Protein AF-A0A2W6CQP3-F1 (afdb_monomer_lite)

Structure (mmCIF, N/CA/C/O backbone):
data_AF-A0A2W6CQP3-F1
#
_entry.id   AF-A0A2W6CQP3-F1
#
loop_
_atom_site.group_PDB
_atom_site.id
_atom_site.type_symbol
_atom_site.label_atom_id
_atom_site.label_alt_id
_atom_site.label_comp_id
_atom_site.label_asym_id
_atom_site.label_entity_id
_atom_site.label_seq_id
_atom_site.pdbx_PDB_ins_code
_atom_site.Cartn_x
_atom_site.Cartn_y
_atom_site.Cartn_z
_atom_site.occupancy
_atom_site.B_iso_or_equiv
_atom_site.auth_seq_id
_atom_site.auth_comp_id
_atom_site.auth_asym_id
_atom_site.auth_atom_id
_atom_site.pdbx_PDB_model_num
ATOM 1 N N . MET A 1 1 ? 11.363 23.330 38.207 1.00 54.91 1 MET A N 1
ATOM 2 C CA . MET A 1 1 ? 10.695 23.415 36.888 1.00 54.91 1 MET A CA 1
ATOM 3 C C . MET A 1 1 ? 9.357 24.101 37.092 1.00 54.91 1 MET A C 1
ATOM 5 O O . MET A 1 1 ? 8.612 23.646 37.945 1.00 54.91 1 MET A O 1
ATOM 9 N N . THR A 1 2 ? 9.058 25.180 36.368 1.00 67.25 2 THR A N 1
ATOM 10 C CA . THR A 1 2 ? 7.719 25.794 36.401 1.00 67.25 2 THR A CA 1
ATOM 11 C C . THR A 1 2 ? 6.854 25.121 35.330 1.00 67.25 2 THR A C 1
ATOM 13 O O . THR A 1 2 ? 7.295 25.074 34.173 1.00 67.25 2 THR A O 1
ATOM 16 N N . PRO A 1 3 ? 5.667 24.587 35.667 1.00 57.88 3 PRO A N 1
ATOM 17 C CA . PRO A 1 3 ? 4.722 24.076 34.677 1.00 57.88 3 PRO A CA 1
ATOM 18 C C . PRO A 1 3 ? 4.466 25.129 33.587 1.00 57.88 3 PRO A C 1
ATOM 20 O O . PRO A 1 3 ? 4.369 26.316 33.884 1.00 57.88 3 PRO A O 1
ATOM 23 N N . GLY A 1 4 ? 4.440 24.722 32.316 1.00 66.75 4 GLY A N 1
ATOM 24 C CA . GLY A 1 4 ? 4.206 25.632 31.183 1.00 66.75 4 GLY A CA 1
ATOM 25 C C . GLY A 1 4 ? 5.429 26.397 30.654 1.00 66.75 4 GLY A C 1
ATOM 26 O O . GLY A 1 4 ? 5.323 27.069 29.635 1.00 66.75 4 GLY A O 1
ATOM 27 N N . ARG A 1 5 ? 6.618 26.270 31.264 1.00 70.00 5 ARG A N 1
ATOM 28 C CA . ARG A 1 5 ? 7.847 26.974 30.822 1.00 70.00 5 ARG A CA 1
ATOM 29 C C . ARG A 1 5 ? 8.780 26.143 29.931 1.00 70.00 5 ARG A C 1
ATOM 31 O O . ARG A 1 5 ? 9.995 26.361 29.921 1.00 70.00 5 ARG A O 1
ATOM 38 N N . CYS A 1 6 ? 8.253 25.161 29.201 1.00 69.81 6 CYS A N 1
ATOM 39 C CA . CYS A 1 6 ? 9.093 24.352 28.321 1.00 69.81 6 CYS A CA 1
ATOM 40 C C . CYS A 1 6 ? 9.449 25.119 27.037 1.00 69.81 6 CYS A C 1
ATOM 42 O O . CYS A 1 6 ? 8.573 25.599 26.331 1.00 69.81 6 CYS A O 1
ATOM 44 N N . LYS A 1 7 ? 10.745 25.185 26.706 1.00 70.94 7 LYS A N 1
ATOM 45 C CA . LYS A 1 7 ? 11.262 25.829 25.481 1.00 70.94 7 LYS A CA 1
ATOM 46 C C . LYS A 1 7 ? 11.129 24.958 24.222 1.00 70.94 7 LYS A C 1
ATOM 48 O O . LYS A 1 7 ? 11.580 25.350 23.149 1.00 70.94 7 LYS A O 1
ATOM 53 N N . GLY A 1 8 ? 10.593 23.743 24.347 1.00 70.88 8 GLY A N 1
ATOM 54 C CA . GLY A 1 8 ? 10.405 22.847 23.209 1.00 70.88 8 GLY A CA 1
ATOM 55 C C . GLY A 1 8 ? 9.346 23.396 22.256 1.00 70.88 8 GLY A C 1
ATOM 56 O O . GLY A 1 8 ? 8.280 23.800 22.708 1.00 70.88 8 GLY A O 1
ATOM 57 N N . LYS A 1 9 ? 9.604 23.360 20.939 1.00 68.81 9 LYS A N 1
ATOM 58 C CA . LYS A 1 9 ? 8.653 23.840 19.914 1.00 68.81 9 LYS A CA 1
ATOM 59 C C . LYS A 1 9 ? 7.243 23.256 20.072 1.00 68.81 9 LYS A C 1
ATOM 61 O O . LYS A 1 9 ? 6.272 23.964 19.857 1.00 68.81 9 LYS A O 1
ATOM 66 N N . ALA A 1 10 ? 7.124 21.995 20.490 1.00 65.69 10 ALA A N 1
ATOM 67 C CA . ALA A 1 10 ? 5.829 21.340 20.694 1.00 65.69 10 ALA A CA 1
ATOM 68 C C . ALA A 1 10 ? 5.026 21.854 21.896 1.00 65.69 10 ALA A C 1
ATOM 70 O O . ALA A 1 10 ? 3.841 21.564 21.996 1.00 65.69 10 ALA A O 1
ATOM 71 N N . HIS A 1 11 ? 5.657 22.595 22.805 1.00 69.38 11 HIS A N 1
ATOM 72 C CA . HIS A 1 11 ? 5.007 23.163 23.984 1.00 69.38 11 HIS A CA 1
ATOM 73 C C . HIS A 1 11 ? 4.771 24.674 23.846 1.00 69.38 11 HIS A C 1
ATOM 75 O O . HIS A 1 11 ? 4.356 25.317 24.807 1.00 69.38 11 HIS A O 1
ATOM 81 N N . GLN A 1 12 ? 5.038 25.248 22.666 1.00 72.44 12 GLN A N 1
ATOM 82 C CA . GLN A 1 12 ? 4.699 26.637 22.371 1.00 72.44 12 GLN A CA 1
ATOM 83 C C . GLN A 1 12 ? 3.196 26.768 22.074 1.00 72.44 12 GLN A C 1
ATOM 85 O O . GLN A 1 12 ? 2.663 25.930 21.340 1.00 72.44 12 GLN A O 1
ATOM 90 N N . PRO A 1 13 ? 2.526 27.823 22.577 1.00 72.19 13 PRO A N 1
ATOM 91 C CA . PRO A 1 13 ? 1.098 28.049 22.360 1.00 72.19 13 PRO A CA 1
ATOM 92 C C . PRO A 1 13 ? 0.687 28.086 20.887 1.00 72.19 13 PRO A C 1
ATOM 94 O O . PRO A 1 13 ? -0.342 27.519 20.540 1.00 72.19 13 PRO A O 1
ATOM 97 N N . GLU A 1 14 ? 1.516 28.664 20.010 1.00 69.62 14 GLU A N 1
ATOM 98 C CA . GLU A 1 14 ? 1.249 28.724 18.560 1.00 69.62 14 GLU A CA 1
ATOM 99 C C . GLU A 1 14 ? 1.126 27.337 17.910 1.00 69.62 14 GLU A C 1
ATOM 101 O O . GLU A 1 14 ? 0.504 27.180 16.862 1.00 69.62 14 GLU A O 1
ATOM 106 N N . HIS A 1 15 ? 1.731 26.320 18.525 1.00 63.34 15 HIS A N 1
ATOM 107 C CA . HIS A 1 15 ? 1.711 24.944 18.042 1.00 63.34 15 HIS A CA 1
ATOM 108 C C . HIS A 1 15 ? 0.667 24.077 18.774 1.00 63.34 15 HIS A C 1
ATOM 110 O O . HIS A 1 15 ? 0.499 22.902 18.430 1.00 63.34 15 HIS A O 1
ATOM 116 N N . LEU A 1 16 ? -0.064 24.630 19.754 1.00 62.69 16 LEU A N 1
ATOM 117 C CA . LEU A 1 16 ? -1.176 23.952 20.419 1.00 62.69 16 LEU A CA 1
ATOM 118 C C . LEU A 1 16 ? -2.403 23.949 19.495 1.00 62.69 16 LEU A C 1
ATOM 120 O O . LEU A 1 16 ? -2.910 24.991 19.107 1.00 62.69 16 LEU A O 1
ATOM 124 N N . GLY A 1 17 ? -2.902 22.759 19.150 1.00 57.78 17 GLY A N 1
ATOM 125 C CA . GLY A 1 17 ? -4.157 22.609 18.398 1.00 57.78 17 GLY A CA 1
ATOM 126 C C . GLY A 1 17 ? -4.011 22.471 16.881 1.00 57.78 17 GLY A C 1
ATOM 127 O O . GLY A 1 17 ? -4.993 22.139 16.224 1.00 57.78 17 GLY A O 1
ATOM 128 N N . ILE A 1 18 ? -2.803 22.599 16.316 1.00 56.47 18 ILE A N 1
ATOM 129 C CA . ILE A 1 18 ? -2.568 22.260 14.904 1.00 56.47 18 ILE A CA 1
ATOM 130 C C . ILE A 1 1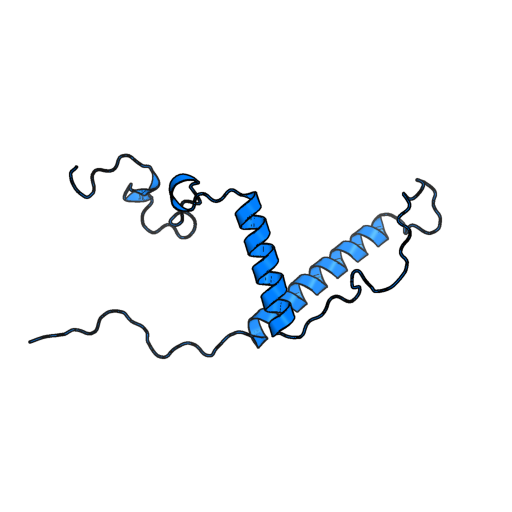8 ? -2.659 20.735 14.747 1.00 56.47 18 ILE A C 1
ATOM 132 O O . ILE A 1 18 ? -1.733 19.988 15.094 1.00 56.47 18 ILE A O 1
ATOM 136 N N . ALA A 1 19 ? -3.807 20.267 14.255 1.00 46.12 19 ALA A N 1
ATOM 137 C CA . ALA A 1 19 ? -4.044 18.873 13.907 1.00 46.12 19 ALA A CA 1
ATOM 138 C C . ALA A 1 19 ? -2.954 18.409 12.923 1.00 46.12 19 ALA A C 1
ATOM 140 O O . ALA A 1 19 ? -2.829 18.929 11.819 1.00 46.12 19 ALA A O 1
ATOM 141 N N . GLY A 1 20 ? -2.101 17.485 13.370 1.00 50.34 20 GLY A N 1
ATOM 142 C CA . GLY A 1 20 ? -0.999 16.927 12.578 1.00 50.34 20 GLY A CA 1
ATOM 143 C C . GLY A 1 20 ? 0.389 17.023 13.219 1.00 50.34 20 GLY A C 1
ATOM 144 O O . GLY A 1 20 ? 1.241 16.201 12.901 1.00 50.34 20 GLY A O 1
ATOM 145 N N . ARG A 1 21 ? 0.634 17.954 14.159 1.00 52.09 21 ARG A N 1
ATOM 146 C CA . ARG A 1 21 ? 1.926 18.057 14.893 1.00 52.09 21 ARG A CA 1
ATOM 147 C C . ARG A 1 21 ? 1.844 17.817 16.405 1.00 52.09 21 ARG A C 1
ATOM 149 O O . ARG A 1 21 ? 2.868 17.904 17.076 1.00 52.09 21 ARG A O 1
ATOM 156 N N . ARG A 1 22 ? 0.660 17.504 16.951 1.00 52.06 22 ARG A N 1
ATOM 157 C CA . ARG A 1 22 ? 0.469 17.245 18.397 1.00 52.06 22 ARG A CA 1
ATOM 158 C C . ARG A 1 22 ? 1.110 15.935 18.854 1.00 52.06 22 ARG A C 1
ATOM 160 O O . ARG A 1 22 ? 1.649 15.874 19.952 1.00 52.06 22 ARG A O 1
ATOM 167 N N . VAL A 1 23 ? 1.121 14.919 17.994 1.00 52.38 23 VAL A N 1
ATOM 168 C CA . VAL A 1 23 ? 1.958 13.738 18.207 1.00 52.38 23 VAL A CA 1
ATOM 169 C C . VAL A 1 23 ? 3.300 14.064 17.588 1.00 52.38 23 VAL A C 1
ATOM 171 O O . VAL A 1 23 ? 3.542 13.835 16.403 1.00 52.38 23 VAL A O 1
ATOM 174 N N . LEU A 1 24 ? 4.184 14.654 18.388 1.00 51.97 24 LEU A N 1
ATOM 175 C CA . LEU A 1 24 ? 5.590 14.526 18.080 1.00 51.97 24 LEU A CA 1
ATOM 176 C C . LEU A 1 24 ? 5.858 13.025 17.959 1.00 51.97 24 LEU A C 1
ATOM 178 O O . LEU A 1 24 ? 5.932 12.326 18.968 1.00 51.97 24 LEU A O 1
ATOM 182 N N . VAL A 1 25 ? 6.096 12.561 16.733 1.00 55.44 25 VAL A N 1
ATOM 183 C CA . VAL A 1 25 ? 6.793 11.306 16.405 1.00 55.44 25 VAL A CA 1
ATOM 184 C C . VAL A 1 25 ? 8.251 11.402 16.885 1.00 55.44 25 VAL A C 1
ATOM 186 O O . VAL A 1 25 ? 9.209 11.033 16.209 1.00 55.44 25 VAL A O 1
ATOM 189 N N . SER A 1 26 ? 8.469 12.058 18.026 1.00 58.94 26 SER A N 1
ATOM 190 C CA . SER A 1 26 ? 9.779 12.190 18.595 1.00 58.94 26 SER A CA 1
ATOM 191 C C . SER A 1 26 ? 10.134 10.815 19.113 1.00 58.94 26 SER A C 1
ATOM 193 O O . SER A 1 26 ? 9.461 10.271 19.989 1.00 58.94 26 SER A O 1
ATOM 195 N N . ARG A 1 27 ? 11.265 10.315 18.624 1.00 62.56 27 ARG A N 1
ATOM 196 C CA . ARG A 1 27 ? 11.994 9.202 19.234 1.00 62.56 27 ARG A CA 1
ATOM 197 C C . ARG A 1 27 ? 12.086 9.350 20.760 1.00 62.56 27 ARG A C 1
ATOM 199 O O . ARG A 1 27 ? 12.132 8.370 21.470 1.00 62.56 27 ARG A O 1
ATOM 206 N N . LYS A 1 28 ? 12.055 10.570 21.302 1.00 57.00 28 LYS A N 1
ATOM 207 C CA . LYS A 1 28 ? 12.111 10.808 22.750 1.00 57.00 28 LYS A CA 1
ATOM 208 C C . LYS A 1 28 ? 10.847 10.417 23.524 1.00 57.00 28 LYS A C 1
ATOM 210 O O . LYS A 1 28 ? 10.954 10.221 24.725 1.00 57.00 28 LYS A O 1
ATOM 215 N N . TRP A 1 29 ? 9.684 10.346 22.876 1.00 63.44 29 TRP A N 1
ATOM 216 C CA . TRP A 1 29 ? 8.424 9.993 23.539 1.00 63.44 29 TRP A CA 1
ATOM 217 C C . TRP A 1 29 ? 8.037 8.542 23.271 1.00 63.44 29 TRP A C 1
ATOM 219 O O . TRP A 1 29 ? 7.748 7.804 24.204 1.00 63.44 29 TRP A O 1
ATOM 229 N N . SER A 1 30 ? 8.032 8.125 22.003 1.00 73.31 30 SER A N 1
ATOM 230 C CA . SER A 1 30 ? 7.643 6.760 21.630 1.00 73.31 30 SER A CA 1
ATOM 231 C C . SER A 1 30 ? 8.818 5.786 21.592 1.00 73.31 30 SER A C 1
ATOM 233 O O . SER A 1 30 ? 8.592 4.583 21.558 1.00 73.31 30 SER A O 1
ATOM 235 N N . ASN A 1 31 ? 10.057 6.288 21.533 1.00 79.44 31 ASN A N 1
ATOM 236 C CA . ASN A 1 31 ? 11.250 5.513 21.175 1.00 79.44 31 ASN A CA 1
ATOM 237 C C . ASN A 1 31 ? 11.149 4.768 19.833 1.00 79.44 31 ASN A C 1
ATOM 239 O O . ASN A 1 31 ? 11.956 3.887 19.563 1.00 79.44 31 ASN A O 1
ATOM 243 N N . LYS A 1 32 ? 10.197 5.163 18.975 1.00 81.31 32 LYS A N 1
ATOM 244 C CA . LYS A 1 32 ? 9.957 4.570 17.656 1.00 81.31 32 LYS A CA 1
ATOM 245 C C . LYS A 1 32 ? 10.581 5.407 16.547 1.00 81.31 32 LYS A C 1
ATOM 247 O O . LYS A 1 32 ? 10.606 6.642 16.588 1.00 81.31 32 LYS A O 1
ATOM 252 N N . THR A 1 33 ? 11.105 4.716 15.553 1.00 84.75 33 THR A N 1
ATOM 253 C CA . THR A 1 33 ? 11.658 5.253 14.315 1.00 84.75 33 THR A CA 1
ATOM 254 C C . THR A 1 33 ? 10.566 5.418 13.252 1.00 84.75 33 THR A C 1
ATOM 256 O O . THR A 1 33 ? 9.425 4.990 13.418 1.00 84.75 33 THR A O 1
ATOM 259 N N . LEU A 1 34 ? 10.902 6.062 12.129 1.00 82.50 34 LEU A N 1
ATOM 260 C CA . LEU A 1 34 ? 9.983 6.141 10.987 1.00 82.50 34 LEU A CA 1
ATOM 261 C C . LEU A 1 34 ? 9.694 4.762 10.382 1.00 82.50 34 LEU A C 1
ATOM 263 O O . LEU A 1 34 ? 8.591 4.550 9.879 1.00 82.50 34 LEU A O 1
ATOM 267 N N . ASP A 1 35 ? 10.664 3.847 10.431 1.00 86.56 35 ASP A N 1
ATOM 268 C CA . ASP A 1 35 ? 10.487 2.484 9.938 1.00 86.56 35 ASP A CA 1
ATOM 269 C C . ASP A 1 35 ? 9.565 1.682 10.858 1.00 86.56 35 ASP A C 1
ATOM 271 O O . ASP A 1 35 ? 8.682 0.995 10.348 1.00 86.56 35 ASP A O 1
ATOM 275 N N . ASP A 1 36 ? 9.657 1.873 12.178 1.00 86.25 36 ASP A N 1
ATOM 276 C CA . ASP A 1 36 ? 8.714 1.272 13.133 1.00 86.25 36 ASP A CA 1
ATOM 277 C C . ASP A 1 36 ? 7.283 1.723 12.833 1.00 86.25 36 ASP A C 1
ATOM 279 O O . ASP A 1 36 ? 6.378 0.907 12.692 1.00 86.25 36 ASP A O 1
ATOM 283 N N . HIS A 1 37 ? 7.072 3.022 12.613 1.00 85.06 37 HIS A N 1
ATOM 284 C CA . HIS A 1 37 ? 5.748 3.526 12.251 1.00 85.06 37 HIS A CA 1
ATOM 285 C C . HIS A 1 37 ? 5.263 3.036 10.884 1.00 85.06 37 HIS A C 1
ATOM 287 O O . HIS A 1 37 ? 4.060 2.861 10.681 1.00 85.06 37 HIS A O 1
ATOM 293 N N . ARG A 1 38 ? 6.168 2.811 9.925 1.00 87.12 38 ARG A N 1
ATOM 294 C CA . ARG A 1 38 ? 5.805 2.186 8.647 1.00 87.12 38 ARG A CA 1
ATOM 295 C C . ARG A 1 38 ? 5.369 0.735 8.866 1.00 87.12 38 ARG A C 1
ATOM 297 O O . ARG A 1 38 ? 4.359 0.337 8.289 1.00 87.12 38 ARG A O 1
ATOM 304 N N . ALA A 1 39 ? 6.095 -0.018 9.690 1.00 91.25 39 ALA A N 1
ATOM 305 C CA . ALA A 1 39 ? 5.776 -1.401 10.025 1.00 91.25 39 ALA A CA 1
ATOM 306 C C . ALA A 1 39 ? 4.420 -1.504 10.737 1.00 91.25 39 ALA A C 1
ATOM 308 O O . ALA A 1 39 ? 3.568 -2.268 10.294 1.00 91.25 39 ALA A O 1
ATOM 309 N N . GLU A 1 40 ? 4.177 -0.653 11.737 1.00 90.88 40 GLU A N 1
ATOM 310 C CA . GLU A 1 40 ? 2.910 -0.574 12.477 1.00 90.88 40 GLU A CA 1
ATOM 311 C C . GLU A 1 40 ? 1.725 -0.259 11.569 1.00 90.88 40 GLU A C 1
ATOM 313 O O . GLU A 1 40 ? 0.688 -0.911 11.637 1.00 90.88 40 GLU A O 1
ATOM 318 N N . ARG A 1 41 ? 1.873 0.721 10.670 1.00 91.69 41 ARG A N 1
ATOM 319 C CA . ARG A 1 41 ? 0.825 1.028 9.688 1.00 91.69 41 ARG A CA 1
ATOM 320 C C . ARG A 1 41 ? 0.567 -0.150 8.753 1.00 91.69 41 ARG A C 1
ATOM 322 O O . ARG A 1 41 ? -0.581 -0.398 8.404 1.00 91.69 41 ARG A O 1
ATOM 329 N N . GLY A 1 42 ? 1.620 -0.853 8.337 1.00 92.38 42 GLY A N 1
ATOM 330 C CA . GLY A 1 42 ? 1.494 -2.053 7.514 1.00 92.38 42 GLY A CA 1
ATOM 331 C C . GLY A 1 42 ? 0.807 -3.202 8.252 1.00 92.38 42 GLY A C 1
ATOM 332 O O . GLY A 1 42 ? 0.022 -3.927 7.651 1.00 92.38 42 GLY A O 1
ATOM 333 N N . GLU A 1 43 ? 1.079 -3.367 9.544 1.00 94.12 43 GLU A N 1
ATOM 334 C CA . GLU A 1 43 ? 0.426 -4.358 10.401 1.00 94.12 43 GLU A CA 1
ATOM 335 C C . GLU A 1 43 ? -1.045 -4.040 10.635 1.00 94.12 43 GLU A C 1
ATOM 337 O O . GLU A 1 43 ? -1.885 -4.909 10.426 1.00 94.12 43 GLU A O 1
ATOM 342 N N . PHE A 1 44 ? -1.368 -2.784 10.941 1.00 93.88 44 PHE A N 1
ATOM 343 C CA . PHE A 1 44 ? -2.747 -2.326 11.073 1.00 93.88 44 PHE A CA 1
ATOM 344 C C . PHE A 1 44 ? -3.575 -2.622 9.817 1.00 93.88 44 PHE A C 1
ATOM 346 O O . PHE A 1 44 ? -4.667 -3.171 9.915 1.00 93.88 44 PHE A O 1
ATOM 353 N N . VAL A 1 45 ? -3.050 -2.304 8.627 1.00 94.12 45 VAL A N 1
ATOM 354 C CA . VAL A 1 45 ? -3.760 -2.582 7.367 1.00 94.12 45 VAL A CA 1
ATOM 355 C C . VAL A 1 45 ? -3.941 -4.085 7.155 1.00 94.12 45 VAL A C 1
ATOM 357 O O . VAL A 1 45 ? -5.016 -4.500 6.737 1.00 94.12 45 VAL A O 1
ATOM 360 N N . ARG A 1 46 ? -2.929 -4.910 7.463 1.00 92.25 46 ARG A N 1
ATOM 361 C CA . ARG A 1 46 ? -3.049 -6.375 7.370 1.00 92.25 46 ARG A CA 1
ATOM 362 C C . ARG A 1 46 ? -4.142 -6.914 8.291 1.00 92.25 46 ARG A C 1
ATOM 364 O O . ARG A 1 46 ? -4.962 -7.697 7.825 1.00 92.25 46 ARG A O 1
ATOM 371 N N . GLN A 1 47 ? -4.177 -6.464 9.545 1.00 93.69 47 GLN A N 1
ATOM 372 C CA . GLN A 1 47 ? -5.207 -6.864 10.503 1.00 93.69 47 GLN A CA 1
ATOM 373 C C . GLN A 1 47 ? -6.598 -6.431 10.030 1.00 93.69 47 GLN A C 1
ATOM 375 O O . GLN A 1 47 ? -7.501 -7.251 9.967 1.00 93.69 47 GLN A O 1
ATOM 380 N N . LEU A 1 48 ? -6.747 -5.176 9.600 1.00 94.75 48 LEU A N 1
ATOM 381 C CA . LEU A 1 48 ? -8.021 -4.648 9.116 1.00 94.75 48 LEU A CA 1
ATOM 382 C C . LEU A 1 48 ? -8.559 -5.426 7.904 1.00 94.75 48 LEU A C 1
ATOM 384 O O . LEU A 1 48 ? -9.745 -5.741 7.844 1.00 94.75 48 LEU A O 1
ATOM 388 N N . LEU A 1 49 ? -7.700 -5.738 6.927 1.00 93.50 49 LEU A N 1
ATOM 389 C CA . LEU A 1 49 ? -8.104 -6.537 5.766 1.00 93.50 49 LEU A CA 1
ATOM 390 C C . LEU A 1 49 ? -8.489 -7.963 6.180 1.00 93.50 49 LEU A C 1
ATOM 392 O O . LEU A 1 49 ? -9.483 -8.487 5.681 1.00 93.50 49 LEU A O 1
ATOM 396 N N . GLN A 1 50 ? -7.749 -8.562 7.117 1.00 92.69 50 GLN A N 1
ATOM 397 C CA . GLN A 1 50 ? -8.061 -9.878 7.671 1.00 92.69 50 GLN A CA 1
ATOM 398 C C . GLN A 1 50 ? -9.414 -9.888 8.397 1.00 92.69 50 GLN A C 1
ATOM 400 O O . GLN A 1 50 ? -10.209 -10.796 8.157 1.00 92.69 50 GLN A O 1
ATOM 405 N N . ASP A 1 51 ? -9.696 -8.879 9.222 1.00 92.56 51 ASP A N 1
ATOM 406 C CA . ASP A 1 51 ? -10.960 -8.737 9.956 1.00 92.56 51 ASP A CA 1
ATOM 407 C C . ASP A 1 51 ? -12.150 -8.556 9.001 1.00 92.56 51 ASP A C 1
ATOM 409 O O . ASP A 1 51 ? -13.228 -9.100 9.230 1.00 92.56 51 ASP A O 1
ATOM 413 N N . ALA A 1 52 ? -11.941 -7.855 7.883 1.00 93.56 52 ALA A N 1
ATOM 414 C CA . ALA A 1 52 ? -12.924 -7.718 6.808 1.00 93.56 52 ALA A CA 1
ATOM 415 C C . ALA A 1 52 ? -13.030 -8.958 5.893 1.00 93.56 52 ALA A C 1
ATOM 417 O O . ALA A 1 52 ? -13.811 -8.953 4.941 1.00 93.56 52 ALA A O 1
ATOM 418 N N . GLY A 1 53 ? -12.237 -10.009 6.133 1.00 93.00 53 GLY A N 1
ATOM 419 C CA . GLY A 1 53 ? -12.212 -11.223 5.314 1.00 93.00 53 GLY A CA 1
ATOM 420 C C . GLY A 1 53 ? -11.590 -11.046 3.922 1.00 93.00 53 GLY A C 1
ATOM 421 O O . GLY A 1 53 ? -11.732 -11.925 3.073 1.00 93.00 53 GLY A O 1
ATOM 422 N N . ILE A 1 54 ? -10.891 -9.936 3.667 1.00 91.19 54 ILE A N 1
ATOM 423 C CA . ILE A 1 54 ? -10.218 -9.657 2.394 1.00 91.19 54 ILE A CA 1
ATOM 424 C C . ILE A 1 54 ? -8.840 -10.322 2.414 1.00 91.19 54 ILE A C 1
ATOM 426 O O . ILE A 1 54 ? -7.940 -9.906 3.143 1.00 91.19 54 ILE A O 1
ATOM 430 N N . GLN A 1 55 ? -8.673 -11.356 1.592 1.00 85.88 55 GLN A N 1
ATOM 431 C CA . GLN A 1 55 ? -7.420 -12.099 1.467 1.00 85.88 55 GLN A CA 1
ATOM 432 C C . GLN A 1 55 ? -6.639 -11.673 0.217 1.00 85.88 55 GLN A C 1
ATOM 434 O O . GLN A 1 55 ? -7.247 -11.329 -0.802 1.00 85.88 55 GLN A O 1
ATOM 439 N N . PRO A 1 56 ? -5.294 -11.696 0.259 1.00 80.75 56 PRO A N 1
ATOM 440 C CA . PRO A 1 56 ? -4.491 -11.451 -0.928 1.00 80.75 56 PRO A CA 1
ATOM 441 C C . PRO A 1 56 ? -4.775 -12.518 -1.991 1.00 80.75 56 PRO A C 1
ATOM 443 O O . PRO A 1 56 ? -4.910 -13.697 -1.681 1.00 80.75 56 PRO A O 1
ATOM 446 N N . VAL A 1 57 ? -4.822 -12.097 -3.258 1.00 80.38 57 VAL A N 1
ATOM 447 C CA . VAL A 1 57 ? -5.051 -13.000 -4.404 1.00 80.38 57 VAL A CA 1
ATOM 448 C C . VAL A 1 57 ? -3.927 -14.027 -4.554 1.00 80.38 57 VAL A C 1
ATOM 450 O O . VAL A 1 57 ? -4.175 -15.127 -5.035 1.00 80.38 57 VAL A O 1
ATOM 453 N N . HIS A 1 58 ? -2.710 -13.649 -4.150 1.00 79.06 58 HIS A N 1
ATOM 454 C CA . HIS A 1 58 ? -1.544 -14.519 -4.148 1.00 79.06 58 HIS A CA 1
ATOM 455 C C . HIS A 1 58 ? -0.874 -14.521 -2.774 1.00 79.06 58 HIS A C 1
ATOM 457 O O . HIS A 1 58 ? -0.388 -13.487 -2.307 1.00 79.06 58 HIS A O 1
ATOM 463 N N . GLY A 1 59 ? -0.864 -15.679 -2.126 1.00 74.50 59 GLY A N 1
ATOM 464 C CA . GLY A 1 59 ? -0.145 -15.949 -0.893 1.00 74.50 59 GLY A CA 1
ATOM 465 C C . GLY A 1 59 ? 1.303 -16.404 -1.129 1.00 74.50 59 GLY A C 1
ATOM 466 O O . GLY A 1 59 ? 1.661 -16.868 -2.211 1.00 74.50 59 GLY A O 1
ATOM 467 N N . PRO A 1 60 ? 2.166 -16.350 -0.099 1.00 66.00 60 PRO A N 1
ATOM 468 C CA . PRO A 1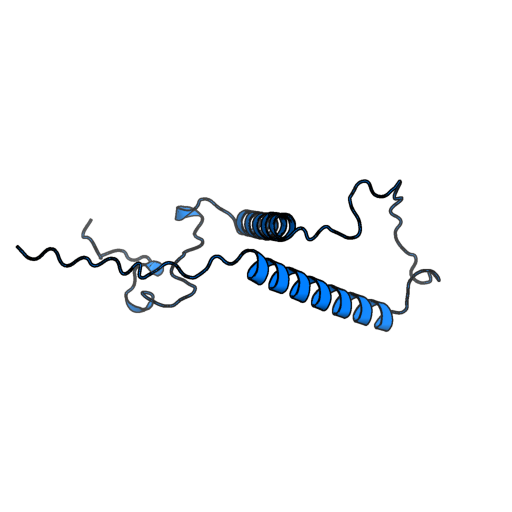 60 ? 3.536 -16.869 -0.179 1.00 66.00 60 PRO A CA 1
ATOM 469 C C . PRO A 1 60 ? 3.623 -18.373 -0.487 1.00 66.00 60 PRO A C 1
ATOM 471 O O . PRO A 1 60 ? 4.690 -18.855 -0.855 1.00 66.00 60 PRO A O 1
ATOM 474 N N . GLN A 1 61 ? 2.528 -19.114 -0.290 1.00 73.25 61 GLN A N 1
ATOM 475 C CA . GLN A 1 61 ? 2.450 -20.565 -0.478 1.00 73.25 61 GLN A CA 1
ATOM 476 C C . GLN A 1 61 ? 1.772 -20.971 -1.794 1.00 73.25 61 GLN A C 1
ATOM 478 O O . GLN A 1 61 ? 1.614 -22.162 -2.049 1.00 73.25 61 GLN A O 1
ATOM 483 N N . ASP A 1 62 ? 1.401 -20.011 -2.642 1.00 79.25 62 ASP A N 1
ATOM 484 C CA . ASP A 1 62 ? 0.556 -20.253 -3.818 1.00 79.25 62 ASP A CA 1
ATOM 485 C C . ASP A 1 62 ? 1.283 -20.945 -4.987 1.00 79.25 62 ASP A C 1
ATOM 487 O O . ASP A 1 62 ? 0.707 -21.165 -6.052 1.00 79.25 62 ASP A O 1
ATOM 491 N N . GLY A 1 63 ? 2.537 -21.355 -4.787 1.00 78.88 63 GLY A N 1
ATOM 492 C CA . GLY A 1 63 ? 3.232 -22.275 -5.676 1.00 78.88 63 GLY A CA 1
ATOM 493 C C . GLY A 1 63 ? 4.753 -22.203 -5.560 1.00 78.88 63 GLY A C 1
ATOM 494 O O . GLY A 1 63 ? 5.301 -21.322 -4.890 1.00 78.88 63 GLY A O 1
ATOM 495 N N . PRO A 1 64 ? 5.477 -23.120 -6.225 1.00 83.31 64 PRO A N 1
ATOM 496 C CA . PRO A 1 64 ? 6.912 -22.976 -6.403 1.00 83.31 64 PRO A CA 1
ATOM 497 C C . PRO A 1 64 ? 7.182 -21.808 -7.361 1.00 83.31 64 PRO A C 1
ATOM 499 O O . PRO A 1 64 ? 7.160 -21.960 -8.580 1.00 83.31 64 PRO A O 1
ATOM 502 N N . TYR A 1 65 ? 7.435 -20.625 -6.807 1.00 83.50 65 TYR A N 1
ATOM 503 C CA . TYR A 1 65 ? 7.851 -19.464 -7.587 1.00 83.50 65 TYR A CA 1
ATOM 504 C C . TYR A 1 65 ? 9.359 -19.489 -7.828 1.00 83.50 65 TYR A C 1
ATOM 506 O O . TYR A 1 65 ? 10.151 -19.619 -6.892 1.00 83.50 65 TYR A O 1
ATOM 514 N N . ARG A 1 66 ? 9.766 -19.291 -9.083 1.00 85.69 66 ARG A N 1
ATOM 515 C CA . ARG A 1 66 ? 11.144 -18.944 -9.434 1.00 85.69 66 ARG A CA 1
ATOM 516 C C . ARG A 1 66 ? 11.179 -17.478 -9.845 1.00 85.69 66 ARG A C 1
ATOM 518 O O . ARG A 1 66 ? 10.529 -17.087 -10.806 1.00 85.69 66 ARG A O 1
ATOM 525 N N . TRP A 1 67 ? 11.931 -16.673 -9.103 1.00 86.88 67 TRP A N 1
ATOM 526 C CA . TRP A 1 67 ? 12.101 -15.254 -9.399 1.00 86.88 67 TRP A CA 1
ATOM 527 C C . TRP A 1 67 ? 13.285 -15.064 -10.341 1.00 86.88 67 TRP A C 1
ATOM 529 O O . TRP A 1 67 ? 14.422 -15.382 -9.990 1.00 86.88 67 TRP A O 1
ATOM 539 N N . GLU A 1 68 ? 13.021 -14.531 -11.529 1.00 89.69 68 GLU A N 1
ATOM 540 C CA . GLU A 1 68 ? 14.033 -14.222 -12.536 1.00 89.69 68 GLU A CA 1
ATOM 541 C C . GLU A 1 68 ? 13.971 -12.737 -12.898 1.00 89.69 68 GLU A C 1
ATOM 543 O O . GLU A 1 68 ? 12.923 -12.096 -12.806 1.00 89.69 68 GLU A O 1
ATOM 548 N N . ARG A 1 69 ? 15.117 -12.155 -13.267 1.00 91.12 69 ARG A N 1
ATOM 549 C CA . ARG A 1 69 ? 15.153 -10.766 -13.726 1.00 91.12 69 ARG A CA 1
ATOM 550 C C . ARG A 1 69 ? 14.785 -10.737 -15.212 1.00 91.12 69 ARG A C 1
ATOM 552 O O . ARG A 1 69 ? 15.492 -11.387 -15.980 1.00 91.12 69 ARG A O 1
ATOM 559 N N . PRO A 1 70 ? 13.777 -9.952 -15.624 1.00 90.31 70 PRO A N 1
ATOM 560 C CA . PRO A 1 70 ? 13.420 -9.854 -17.031 1.00 90.31 70 PRO A CA 1
ATOM 561 C C . PRO A 1 70 ? 14.550 -9.225 -17.850 1.00 90.31 70 PRO A C 1
ATOM 563 O O . PRO A 1 70 ? 15.224 -8.288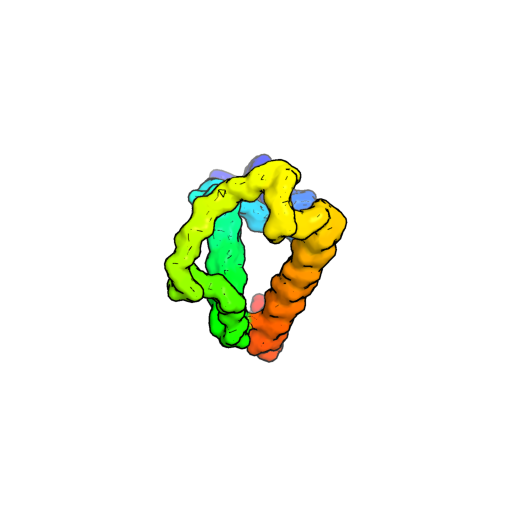 -17.399 1.00 90.31 70 PRO A O 1
ATOM 566 N N . ALA A 1 71 ? 14.744 -9.728 -19.068 1.00 89.19 71 ALA A N 1
ATOM 567 C CA . ALA A 1 71 ? 15.631 -9.106 -20.043 1.00 89.19 71 ALA A CA 1
ATOM 568 C C . ALA A 1 71 ? 14.978 -7.834 -20.632 1.00 89.19 71 ALA A C 1
ATOM 570 O O . ALA A 1 71 ? 13.754 -7.740 -20.698 1.00 89.19 71 ALA A O 1
ATOM 571 N N . PRO A 1 72 ? 15.754 -6.844 -21.117 1.00 82.44 72 PRO A N 1
ATOM 572 C CA . PRO A 1 72 ? 15.186 -5.632 -21.723 1.00 82.44 72 PRO A CA 1
ATOM 573 C C . PRO A 1 72 ? 14.270 -5.882 -22.933 1.00 82.44 72 PRO A C 1
ATOM 575 O O . PRO A 1 72 ? 13.434 -5.041 -23.248 1.00 82.44 72 PRO A O 1
ATOM 578 N N . THR A 1 73 ? 14.447 -7.013 -23.619 1.00 85.94 73 THR A N 1
ATOM 579 C CA . THR A 1 73 ? 13.677 -7.436 -24.801 1.00 85.94 73 THR A CA 1
ATOM 580 C C . THR A 1 73 ? 12.852 -8.693 -24.529 1.00 85.94 73 THR A C 1
ATOM 582 O O . THR A 1 73 ? 12.579 -9.456 -25.452 1.00 85.94 73 THR A O 1
ATOM 585 N N . ASP A 1 74 ? 12.536 -8.955 -23.264 1.00 90.69 74 ASP A N 1
ATOM 586 C CA . ASP A 1 74 ? 11.733 -10.102 -22.862 1.00 90.69 74 ASP A CA 1
ATOM 587 C C . ASP A 1 74 ? 10.310 -9.982 -23.448 1.00 90.69 74 ASP A C 1
ATOM 589 O O . ASP A 1 74 ? 9.621 -9.000 -23.146 1.00 90.69 74 ASP A O 1
ATOM 593 N N . PRO A 1 75 ? 9.869 -10.919 -24.313 1.00 88.88 75 PRO A N 1
ATOM 594 C CA . PRO A 1 75 ? 8.544 -10.862 -24.922 1.00 88.88 75 PRO A CA 1
ATOM 595 C C . PRO A 1 75 ? 7.411 -11.080 -23.911 1.00 88.88 75 PRO A C 1
ATOM 597 O O . PRO A 1 75 ? 6.283 -10.671 -24.186 1.00 88.88 75 PRO A O 1
ATOM 600 N N . ASP A 1 76 ? 7.701 -11.678 -22.751 1.00 89.81 76 ASP A N 1
ATOM 601 C CA . ASP A 1 76 ? 6.710 -11.945 -21.709 1.00 89.81 76 ASP A CA 1
ATOM 602 C C . ASP A 1 76 ? 6.434 -10.704 -20.843 1.00 89.81 76 ASP A C 1
ATOM 604 O O . ASP A 1 76 ? 5.463 -10.667 -20.082 1.00 89.81 76 ASP A O 1
ATOM 608 N N . VAL A 1 77 ? 7.249 -9.649 -20.974 1.00 91.06 77 VAL A N 1
ATOM 609 C CA . VAL A 1 77 ? 7.058 -8.382 -20.261 1.00 91.06 77 VAL A CA 1
ATOM 610 C C . VAL A 1 77 ? 6.197 -7.429 -21.093 1.00 91.06 77 VAL A C 1
ATOM 612 O O . VAL A 1 77 ? 6.602 -7.002 -22.178 1.00 91.06 77 VAL A O 1
ATOM 615 N N . PRO A 1 78 ? 5.027 -7.001 -20.579 1.00 91.56 78 PRO A N 1
ATOM 616 C CA . PRO A 1 78 ? 4.189 -6.043 -21.279 1.00 91.56 78 PRO A CA 1
ATOM 617 C C . PRO A 1 78 ? 4.913 -4.715 -21.556 1.00 91.56 78 PRO A C 1
ATOM 619 O O . PRO A 1 78 ? 5.738 -4.265 -20.753 1.00 91.56 78 PRO A O 1
ATOM 622 N N . PRO A 1 79 ? 4.544 -4.000 -22.634 1.00 91.94 79 PRO A N 1
ATOM 623 C CA . PRO A 1 79 ? 5.053 -2.661 -22.889 1.00 91.94 79 PRO A CA 1
ATOM 624 C C . PRO A 1 79 ? 4.806 -1.716 -21.707 1.00 91.94 79 PRO A C 1
ATOM 626 O O . PRO A 1 79 ? 3.778 -1.782 -21.031 1.00 91.94 79 PRO A O 1
ATOM 629 N N . ARG A 1 80 ? 5.710 -0.750 -21.506 1.00 91.12 80 ARG A N 1
ATOM 630 C CA . ARG A 1 80 ? 5.649 0.204 -20.383 1.00 91.12 80 ARG A CA 1
ATOM 631 C C . ARG A 1 80 ? 4.276 0.873 -20.172 1.00 91.12 80 ARG A C 1
ATOM 633 O O . ARG A 1 80 ? 3.872 0.971 -19.014 1.00 91.12 80 ARG A O 1
ATOM 640 N N . PRO A 1 81 ? 3.535 1.327 -21.205 1.00 96.06 81 PRO A N 1
ATOM 641 C CA . PRO A 1 81 ? 2.202 1.897 -21.000 1.00 96.06 81 PRO A CA 1
ATOM 642 C C . PRO A 1 81 ? 1.218 0.915 -20.352 1.00 96.06 81 PRO A C 1
ATOM 644 O O . PRO A 1 81 ? 0.444 1.311 -19.487 1.00 96.06 81 PRO A O 1
ATOM 647 N N . 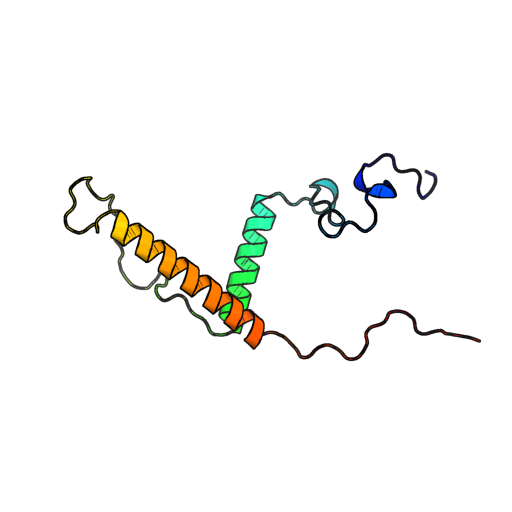VAL A 1 82 ? 1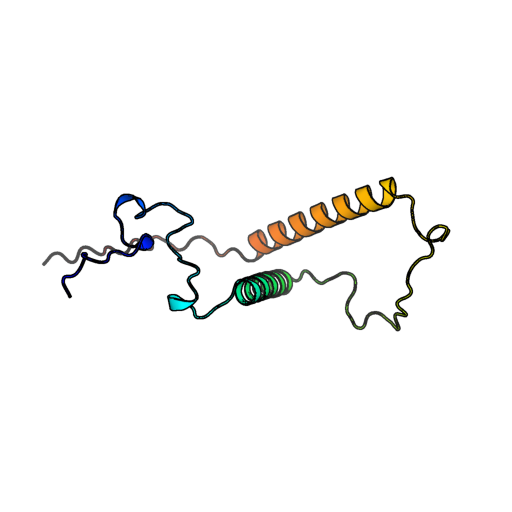.289 -0.369 -20.716 1.00 95.75 82 VAL A N 1
ATOM 648 C CA . VAL A 1 82 ? 0.445 -1.425 -20.140 1.00 95.75 82 VAL A CA 1
ATOM 649 C C . VAL A 1 82 ? 0.805 -1.650 -18.673 1.00 95.75 82 VAL A C 1
ATOM 651 O O . VAL A 1 82 ? -0.090 -1.673 -17.834 1.00 95.75 82 VAL A O 1
ATOM 654 N N . LEU A 1 83 ? 2.100 -1.705 -18.342 1.00 94.00 83 LEU A N 1
ATOM 655 C CA . LEU A 1 83 ? 2.565 -1.815 -16.953 1.00 94.00 83 LEU A CA 1
ATOM 656 C C . LEU A 1 83 ? 2.085 -0.641 -16.086 1.00 94.00 83 LEU A C 1
ATOM 658 O O . LEU A 1 83 ? 1.673 -0.830 -14.943 1.00 94.00 83 LEU A O 1
ATOM 662 N N . LEU A 1 84 ? 2.099 0.581 -16.629 1.00 96.81 84 LEU A N 1
ATOM 663 C CA . LEU A 1 84 ? 1.590 1.760 -15.923 1.00 96.81 84 LEU A CA 1
ATOM 664 C C . LEU A 1 84 ? 0.083 1.659 -15.665 1.00 96.81 84 LEU A C 1
ATOM 666 O O . LEU A 1 84 ? -0.363 1.957 -14.557 1.00 96.81 84 LEU A O 1
ATOM 670 N N . LEU A 1 85 ? -0.697 1.216 -16.654 1.00 98.00 85 LEU A N 1
ATOM 671 C CA . LEU A 1 85 ? -2.137 1.003 -16.491 1.00 98.00 85 LEU A CA 1
ATOM 672 C C . LEU A 1 85 ? -2.436 -0.095 -15.463 1.00 98.00 85 LEU A C 1
ATOM 674 O O . LEU A 1 85 ? -3.321 0.087 -14.629 1.00 98.00 85 LEU A O 1
ATOM 678 N N . GLN A 1 86 ? -1.666 -1.187 -15.464 1.00 96.50 86 GLN A N 1
ATOM 679 C CA . GLN A 1 86 ? -1.773 -2.253 -14.464 1.00 96.50 86 GLN A CA 1
ATOM 680 C C . GLN A 1 86 ? -1.479 -1.736 -13.050 1.00 96.50 86 GLN A C 1
ATOM 682 O O . GLN A 1 86 ? -2.283 -1.957 -12.148 1.00 96.50 86 GLN A O 1
ATOM 687 N N . ALA A 1 87 ? -0.403 -0.967 -12.858 1.00 96.62 87 ALA A N 1
ATOM 688 C CA . ALA A 1 87 ? -0.070 -0.375 -11.559 1.00 96.62 87 ALA A CA 1
ATOM 689 C C . ALA A 1 87 ? -1.145 0.615 -11.065 1.00 96.62 87 ALA A C 1
ATOM 691 O O . ALA A 1 87 ? -1.430 0.711 -9.868 1.00 96.62 87 ALA A O 1
ATOM 692 N N . VAL A 1 88 ? -1.769 1.362 -11.983 1.00 97.88 88 VAL A N 1
ATOM 693 C CA . VAL A 1 88 ? -2.893 2.257 -11.669 1.00 97.88 88 VAL A CA 1
ATOM 694 C C . VAL A 1 88 ? -4.134 1.462 -11.261 1.00 97.88 88 VAL A C 1
ATOM 696 O O . VAL A 1 88 ? -4.774 1.818 -10.269 1.00 97.88 88 VAL A O 1
ATOM 699 N N . ALA A 1 89 ? -4.469 0.396 -11.989 1.00 97.31 89 ALA A N 1
ATOM 700 C CA . ALA A 1 89 ? -5.590 -0.481 -11.660 1.00 97.31 89 ALA A CA 1
ATOM 701 C C . ALA A 1 89 ? -5.385 -1.171 -10.302 1.00 97.31 89 ALA A C 1
ATOM 703 O O . ALA A 1 89 ? -6.292 -1.185 -9.471 1.00 97.31 89 ALA A O 1
ATOM 704 N N . GLU A 1 90 ? -4.172 -1.653 -10.028 1.00 95.31 90 GLU A N 1
ATOM 705 C CA . GLU A 1 90 ? -3.803 -2.253 -8.747 1.00 95.31 90 GLU A CA 1
ATOM 706 C C . GLU A 1 90 ? -3.974 -1.268 -7.586 1.00 95.31 90 GLU A C 1
ATOM 708 O O . GLU A 1 90 ? -4.630 -1.583 -6.593 1.00 95.31 90 GLU A O 1
ATOM 713 N N . ARG A 1 91 ? -3.478 -0.035 -7.736 1.00 96.75 91 ARG A N 1
ATOM 714 C CA . ARG A 1 91 ? -3.656 1.012 -6.722 1.00 96.75 91 ARG A CA 1
ATOM 715 C C . ARG A 1 91 ? -5.130 1.340 -6.474 1.00 96.75 91 ARG A C 1
ATOM 717 O O . ARG A 1 91 ? -5.508 1.591 -5.329 1.00 96.75 91 ARG A O 1
ATOM 724 N N . GLN A 1 92 ? -5.948 1.390 -7.526 1.00 97.81 92 GLN A N 1
ATOM 725 C CA . GLN A 1 92 ? -7.388 1.625 -7.388 1.00 97.81 92 GLN A CA 1
ATOM 726 C C . GLN A 1 92 ? -8.062 0.490 -6.618 1.00 97.81 92 GLN A C 1
ATOM 728 O O . GLN A 1 92 ? -8.819 0.765 -5.688 1.00 97.81 92 GLN A O 1
ATOM 733 N N . ARG A 1 93 ? -7.725 -0.761 -6.951 1.00 95.50 93 ARG A N 1
ATOM 734 C CA . ARG A 1 93 ? -8.209 -1.950 -6.248 1.00 95.50 93 ARG A CA 1
ATOM 735 C C . ARG A 1 93 ? -7.847 -1.912 -4.763 1.00 95.50 93 ARG A C 1
ATOM 737 O O . ARG A 1 93 ? -8.748 -1.977 -3.938 1.00 95.50 93 ARG A O 1
ATOM 744 N N . TRP A 1 94 ? -6.578 -1.691 -4.413 1.00 94.38 94 TRP A N 1
ATOM 745 C CA . TRP A 1 94 ? -6.154 -1.618 -3.007 1.00 94.38 94 TRP A CA 1
ATOM 746 C C . TRP A 1 94 ? -6.861 -0.510 -2.228 1.00 94.38 94 TRP A C 1
ATOM 748 O O . TRP A 1 94 ? -7.215 -0.685 -1.064 1.00 94.38 94 TRP A O 1
ATOM 758 N N . LYS A 1 95 ? -7.085 0.649 -2.860 1.00 95.69 95 LYS A N 1
ATOM 759 C CA . LYS A 1 95 ? -7.843 1.735 -2.233 1.00 95.69 95 LYS A CA 1
ATOM 760 C C . LYS A 1 95 ? -9.288 1.313 -1.965 1.00 95.69 95 LYS A C 1
ATOM 762 O O . LYS A 1 95 ? -9.794 1.593 -0.884 1.00 95.69 95 LYS A O 1
ATOM 767 N N . ALA A 1 96 ? -9.934 0.662 -2.931 1.00 95.56 96 ALA A N 1
ATOM 768 C CA . ALA A 1 96 ? -11.299 0.173 -2.784 1.00 95.56 96 ALA A CA 1
ATOM 769 C C . ALA A 1 96 ? -11.403 -0.893 -1.683 1.00 95.56 96 ALA A C 1
ATOM 771 O O . ALA A 1 96 ? -12.274 -0.778 -0.829 1.00 95.56 96 ALA A O 1
ATOM 772 N N . GLU A 1 97 ? -10.481 -1.859 -1.648 1.00 94.75 97 GLU A N 1
ATOM 773 C CA . GLU A 1 97 ? -10.396 -2.895 -0.608 1.00 94.75 97 GLU A CA 1
ATOM 774 C C . GLU A 1 97 ? -10.211 -2.280 0.784 1.00 94.75 97 GLU A C 1
ATOM 776 O O . GLU A 1 97 ? -10.959 -2.596 1.703 1.00 94.75 97 GLU A O 1
ATOM 781 N N . TYR A 1 98 ? -9.284 -1.330 0.936 1.00 95.19 98 TYR A N 1
ATOM 782 C CA . TYR A 1 98 ? -9.075 -0.629 2.205 1.00 95.19 98 TYR A CA 1
ATOM 783 C C . TYR A 1 98 ? -10.304 0.184 2.640 1.00 95.19 98 TYR A C 1
ATOM 785 O O . TYR A 1 98 ? -10.665 0.198 3.816 1.00 95.19 98 TYR A O 1
ATOM 793 N N . THR A 1 99 ? -10.973 0.874 1.711 1.00 95.44 99 THR A N 1
ATOM 794 C CA . THR A 1 99 ? -12.219 1.594 2.011 1.00 95.44 99 THR A CA 1
ATOM 795 C C . THR A 1 99 ? -13.339 0.634 2.405 1.00 95.44 99 THR A C 1
ATOM 797 O O . THR A 1 99 ? -14.027 0.901 3.386 1.00 95.44 99 THR A O 1
ATOM 800 N N . ALA A 1 100 ? -13.499 -0.483 1.694 1.00 93.19 100 ALA A N 1
ATOM 801 C CA . ALA A 1 100 ? -14.487 -1.504 2.019 1.00 93.19 100 ALA A CA 1
ATOM 802 C C . ALA A 1 100 ? -14.225 -2.121 3.400 1.00 93.19 100 ALA A C 1
ATOM 804 O O . ALA A 1 100 ? -15.156 -2.245 4.189 1.00 93.19 100 ALA A O 1
ATOM 805 N N . ALA A 1 101 ? -12.963 -2.416 3.725 1.00 94.62 101 ALA A N 1
ATOM 806 C CA . ALA A 1 101 ? -12.577 -2.948 5.027 1.00 94.62 101 ALA A CA 1
ATOM 807 C C . ALA A 1 101 ? -12.880 -1.965 6.163 1.00 94.62 101 ALA A C 1
ATOM 809 O O . ALA A 1 101 ? -13.509 -2.335 7.145 1.00 94.62 101 ALA A O 1
ATOM 810 N N . GLN A 1 102 ? -12.527 -0.684 6.001 1.00 93.38 102 GLN A N 1
ATOM 811 C CA . GLN A 1 102 ? -12.890 0.336 6.990 1.00 93.38 102 GLN A CA 1
ATOM 812 C C . GLN A 1 102 ? -14.404 0.417 7.199 1.00 93.38 102 GLN A C 1
ATOM 814 O O . GLN A 1 102 ? -14.840 0.525 8.337 1.00 93.38 102 GLN A O 1
ATOM 819 N N . LEU A 1 103 ? -15.206 0.362 6.131 1.00 92.31 103 LEU A N 1
ATOM 820 C CA . LEU A 1 103 ? -16.668 0.398 6.242 1.00 92.31 103 LEU A CA 1
ATOM 821 C C . LEU A 1 103 ? -17.234 -0.853 6.928 1.00 92.31 103 LEU A C 1
ATOM 823 O O . LEU A 1 103 ? -18.187 -0.732 7.687 1.00 92.31 103 LEU A O 1
ATOM 827 N N . ALA A 1 104 ? -16.653 -2.028 6.682 1.00 91.00 104 ALA A N 1
ATOM 828 C CA . ALA A 1 104 ? -17.086 -3.287 7.285 1.00 91.00 104 ALA A CA 1
ATOM 829 C C . ALA A 1 104 ? -16.729 -3.396 8.778 1.00 91.00 104 ALA A C 1
ATOM 831 O O . ALA A 1 104 ? -17.488 -3.987 9.539 1.00 91.00 104 ALA A O 1
ATOM 832 N N . THR A 1 105 ? -15.592 -2.830 9.193 1.00 87.88 105 THR A N 1
ATOM 833 C CA . THR A 1 105 ? -15.078 -2.904 10.575 1.00 87.88 105 THR A CA 1
ATOM 834 C C . THR A 1 105 ? -15.415 -1.661 11.410 1.00 87.88 105 THR A C 1
ATOM 836 O O . THR A 1 105 ? -15.093 -1.609 12.592 1.00 87.88 105 THR A O 1
ATOM 839 N N . SER A 1 106 ? -16.039 -0.631 10.828 1.00 82.56 106 SER A N 1
ATOM 840 C CA . SER A 1 106 ? -16.456 0.547 11.598 1.00 82.56 106 SER A CA 1
ATOM 841 C C . SER A 1 106 ? -17.614 0.189 12.529 1.00 82.56 106 SER A C 1
ATOM 843 O O . SER A 1 106 ? -18.719 -0.088 12.064 1.00 82.56 106 SER A O 1
ATOM 845 N N . ASP A 1 107 ? -17.371 0.252 13.837 1.00 67.56 107 ASP A N 1
ATOM 846 C CA . ASP A 1 107 ? -18.432 0.193 14.840 1.00 67.56 107 ASP A CA 1
ATOM 847 C C . ASP A 1 107 ? -19.387 1.394 14.696 1.00 67.56 107 ASP A C 1
ATOM 849 O O . ASP A 1 107 ? -18.964 2.484 14.277 1.00 67.56 107 ASP A O 1
ATOM 853 N N . PRO A 1 108 ? -20.679 1.242 15.055 1.00 62.28 108 PRO A N 1
ATOM 854 C CA . PRO A 1 108 ? -21.571 2.385 15.176 1.00 62.28 108 PRO A CA 1
ATOM 855 C C . PRO A 1 108 ? -20.966 3.409 16.153 1.00 62.28 108 PRO A C 1
ATOM 857 O O . PRO A 1 108 ? -20.321 3.019 17.131 1.00 62.28 108 PRO A O 1
ATOM 860 N N . PRO A 1 109 ? -21.137 4.721 15.895 1.00 61.53 109 PRO A N 1
ATOM 861 C CA . PRO A 1 109 ? -20.547 5.747 16.740 1.00 61.53 109 PRO A CA 1
ATOM 862 C C . PRO A 1 109 ? -20.986 5.530 18.195 1.00 61.53 109 PRO A C 1
ATOM 864 O O . PRO A 1 109 ? -22.174 5.306 18.433 1.00 61.53 109 PRO A O 1
ATOM 867 N N . PRO A 1 110 ? -20.060 5.586 19.168 1.00 59.09 110 PRO A N 1
ATOM 868 C CA . PRO A 1 110 ? -20.430 5.457 20.566 1.00 59.09 110 PRO A CA 1
ATOM 869 C C . PRO A 1 110 ? -21.364 6.607 20.950 1.00 59.09 110 PRO A C 1
ATOM 871 O O . PRO A 1 110 ? -21.084 7.769 20.636 1.00 59.09 110 PRO A O 1
ATOM 874 N N . ASP A 1 111 ? -22.450 6.289 21.653 1.00 58.62 111 ASP A N 1
ATOM 875 C CA . ASP A 1 111 ? -23.336 7.287 22.247 1.00 58.62 111 ASP A CA 1
ATOM 876 C C . ASP A 1 111 ? -22.515 8.205 23.175 1.00 58.62 111 ASP A C 1
ATOM 878 O O . ASP A 1 111 ? -21.998 7.782 24.207 1.00 58.62 111 ASP A O 1
ATOM 882 N N . ASN A 1 112 ? -22.356 9.469 22.769 1.00 54.28 112 ASN A N 1
ATOM 883 C CA . ASN A 1 112 ? -21.925 10.616 23.576 1.00 54.28 112 ASN A CA 1
ATOM 884 C C . ASN A 1 112 ? -20.858 10.353 24.661 1.00 54.28 112 ASN A C 1
ATOM 886 O O . ASN A 1 112 ? -21.119 10.475 25.856 1.00 54.28 112 ASN A O 1
ATOM 890 N N . CYS A 1 113 ? -19.602 10.139 24.266 1.00 52.03 113 CYS A N 1
ATOM 891 C CA . CYS A 1 113 ? -18.462 10.285 25.180 1.00 52.03 113 CYS A CA 1
ATOM 892 C C . CYS A 1 113 ? -17.947 11.734 25.205 1.00 52.03 113 CYS A C 1
ATOM 894 O O . CYS A 1 113 ? -16.835 12.024 24.765 1.00 52.03 113 CYS A O 1
ATOM 896 N N . SER A 1 114 ? -18.754 12.652 25.739 1.00 46.22 114 SER A N 1
ATOM 897 C CA . SER A 1 114 ? -18.251 13.953 26.193 1.00 46.22 114 SER A CA 1
ATOM 898 C C . SER A 1 114 ? -17.769 13.809 27.636 1.00 46.22 114 SER A C 1
ATOM 900 O O . SER A 1 114 ? -18.554 13.530 28.538 1.00 46.22 114 SER A O 1
ATOM 902 N N . ALA A 1 115 ? -16.462 13.979 27.848 1.00 45.34 115 ALA A N 1
ATOM 903 C CA . ALA A 1 115 ? -15.762 13.850 29.130 1.00 45.34 115 ALA A CA 1
ATOM 904 C C . ALA A 1 115 ? -16.019 15.027 30.098 1.00 45.34 115 ALA A C 1
ATOM 906 O O . ALA A 1 115 ? -15.088 15.617 30.643 1.00 45.34 115 ALA A O 1
ATOM 907 N N . SER A 1 116 ? -17.283 15.379 30.307 1.00 51.00 116 SER A N 1
ATOM 908 C CA . SER A 1 116 ? -17.711 16.348 31.314 1.00 51.00 116 SER A CA 1
ATOM 909 C C . SER A 1 116 ? -19.058 15.901 31.875 1.00 51.00 116 SER A C 1
ATOM 911 O O . SER A 1 116 ? -20.111 16.342 31.420 1.00 51.00 116 SER A O 1
ATOM 913 N N . GLN A 1 117 ? -19.032 14.983 32.842 1.00 48.28 117 GLN A N 1
ATOM 914 C CA . GLN A 1 117 ? -20.134 14.899 33.794 1.00 48.28 117 GLN A CA 1
ATOM 915 C C . GLN A 1 117 ? -19.922 16.044 34.784 1.00 48.28 117 GLN A C 1
ATOM 917 O O . GLN A 1 117 ? -18.990 15.996 35.586 1.00 48.28 117 GLN A O 1
ATOM 922 N N . ASP A 1 118 ? -20.745 17.088 34.682 1.00 52.31 118 ASP A N 1
ATOM 923 C CA . ASP A 1 118 ? -20.850 18.117 35.715 1.00 52.31 118 ASP A CA 1
ATOM 924 C C . ASP A 1 118 ? -21.330 17.446 37.008 1.00 52.31 118 ASP A C 1
ATOM 926 O O . ASP A 1 118 ? -22.522 17.214 37.208 1.00 52.31 118 ASP A O 1
ATOM 930 N N . GLN A 1 119 ? -20.397 17.101 37.895 1.00 46.44 119 GLN A N 1
ATOM 931 C CA . GLN A 1 119 ? -20.729 16.889 39.298 1.00 46.44 119 GLN A CA 1
ATOM 932 C C . GLN A 1 119 ? -20.821 18.258 39.968 1.00 46.44 119 GLN A C 1
ATOM 934 O O . GLN A 1 119 ? -19.831 18.798 40.457 1.00 46.44 119 GLN A O 1
ATOM 939 N N . ALA A 1 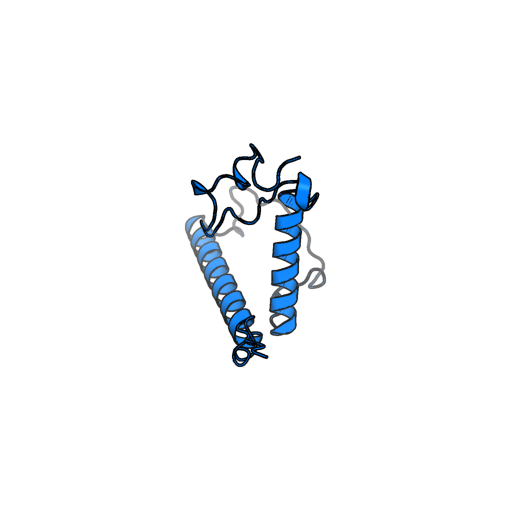120 ? -22.027 18.818 39.965 1.00 41.53 120 ALA A N 1
ATOM 940 C CA . ALA A 1 120 ? -22.413 19.865 40.896 1.00 41.53 120 ALA A CA 1
ATOM 941 C C . ALA A 1 120 ? -22.919 19.214 42.195 1.00 41.53 120 ALA A C 1
ATOM 943 O O . ALA A 1 120 ? -23.858 18.415 42.160 1.00 41.53 120 ALA A O 1
ATOM 944 N N . ALA A 1 121 ? -22.297 19.571 43.319 1.00 37.44 121 ALA A N 1
ATOM 945 C CA . ALA A 1 121 ? -22.843 19.461 44.670 1.00 37.44 121 ALA A CA 1
ATOM 946 C C . ALA A 1 121 ? -22.426 20.706 45.460 1.00 37.44 121 ALA A C 1
ATOM 948 O O . ALA A 1 121 ? -21.238 21.089 45.350 1.00 37.44 121 ALA A O 1
#

Radius of gyration: 23.74 Å; chains: 1; bounding box: 39×52×70 Å

Sequence (121 aa):
MTPGRCKGKAHQPEHLGIAGRRVLVSRKWSNKTLDDHRAERGEFVRQLLQDAGIQPVHGPQDGPYRWERPAPTDPDVPPRPVLLLQAVAERQRWKAEYTAAQLATSDPPPDNCSASQDQAA

pLDDT: mean 78.23, std 16.75, range [37.44, 98.0]

Foldseek 3Di:
DDPLPDPDPLSDPVNPPPPPPVPPPDCVPPVDDPVNVVVVVVVVLVVLLVVLVNDDPDDPVNDPDDDDDADPPRPVDDDPVVVVVVVVVVVVVSVVSSVSSCVSPDDDDPPDPDPDPPPDD

Secondary structure (DSSP, 8-state):
--TT---SGGGSGGGTT-TTTSS---HHHH---HHHHHHHHHHHHHHHHHHTT---SS-TTSS-----PPPTT-TTSPPHHHHHHHHHHHHHHHHHHHHHHHHHH-PPPPS---S------